Protein AF-A0A7I7UKV9-F1 (afdb_monomer_lite)

Foldseek 3Di:
DDPPPPPPDQDLVCQLVVLVVQWDDPDPQKIWGWDQDPVRDTDTDIDGNVRSVVVSVVSNVVVVVVVVVVD

Structure (mmCIF, N/CA/C/O backbone):
data_AF-A0A7I7UKV9-F1
#
_entry.id   AF-A0A7I7UKV9-F1
#
loop_
_atom_site.group_PDB
_atom_site.id
_atom_site.type_symbol
_atom_site.label_atom_id
_atom_site.label_alt_id
_atom_site.label_comp_id
_atom_site.label_asym_id
_atom_site.label_entity_id
_atom_site.label_seq_id
_atom_site.pdbx_PDB_ins_code
_atom_site.Cartn_x
_atom_site.Cartn_y
_atom_site.Cartn_z
_atom_site.occupancy
_atom_site.B_iso_or_equiv
_atom_site.auth_seq_id
_atom_site.auth_comp_id
_atom_site.auth_asym_id
_atom_site.auth_atom_id
_atom_site.pdbx_PDB_model_num
ATOM 1 N N . MET A 1 1 ? -13.203 -28.241 15.686 1.00 38.25 1 MET A N 1
ATOM 2 C CA . MET A 1 1 ? -12.122 -27.320 15.279 1.00 38.25 1 MET A CA 1
ATOM 3 C C . MET A 1 1 ? -12.548 -25.927 15.710 1.00 38.25 1 MET A C 1
ATOM 5 O O . MET A 1 1 ? -13.528 -25.427 15.176 1.00 38.25 1 MET A O 1
ATOM 9 N N . SER A 1 2 ? -11.941 -25.371 16.759 1.00 37.97 2 SER A N 1
ATOM 10 C CA . SER A 1 2 ? -12.257 -24.019 17.232 1.00 37.97 2 SER A CA 1
ATOM 11 C C . SER A 1 2 ? -11.538 -23.008 16.342 1.00 37.97 2 SER A C 1
ATOM 13 O O . SER A 1 2 ? -10.312 -22.935 16.376 1.00 37.97 2 SER A O 1
ATOM 15 N N . ASN A 1 3 ? -12.286 -22.240 15.550 1.00 41.47 3 ASN A N 1
ATOM 16 C CA . ASN A 1 3 ? -11.757 -21.040 14.909 1.00 41.47 3 ASN A CA 1
ATOM 17 C C . ASN A 1 3 ? -11.505 -20.008 16.011 1.00 41.47 3 ASN A C 1
ATOM 19 O O . ASN A 1 3 ? -12.421 -19.289 16.407 1.00 41.47 3 ASN A O 1
ATOM 23 N N . SER A 1 4 ? -10.288 -19.969 16.556 1.00 42.50 4 SER A N 1
ATOM 24 C CA . SER A 1 4 ? -9.866 -18.831 17.362 1.00 42.50 4 SER A CA 1
ATOM 25 C C . SER A 1 4 ? -9.758 -17.639 16.420 1.00 42.50 4 SER A C 1
ATOM 27 O O . SER A 1 4 ? -8.838 -17.556 15.607 1.00 42.50 4 SER A O 1
ATOM 29 N N . VAL A 1 5 ? -10.732 -16.736 16.490 1.00 49.03 5 VAL A N 1
ATOM 30 C CA . VAL A 1 5 ? -10.575 -15.392 15.945 1.00 49.03 5 VAL A CA 1
ATOM 31 C C . VAL A 1 5 ? -9.459 -14.762 16.770 1.00 49.03 5 VAL A C 1
ATOM 33 O O . VAL A 1 5 ? -9.663 -14.446 17.940 1.00 49.03 5 VAL A O 1
ATOM 36 N N . PHE A 1 6 ? -8.255 -14.683 16.208 1.00 46.50 6 PHE A N 1
ATOM 37 C CA . PHE A 1 6 ? -7.162 -13.939 16.818 1.00 46.50 6 PHE A CA 1
ATOM 38 C C . PHE A 1 6 ? -7.611 -12.478 16.880 1.00 46.50 6 PHE A C 1
ATOM 40 O O . PHE A 1 6 ? -7.661 -11.805 15.854 1.00 46.50 6 PHE A O 1
ATOM 47 N N . SER A 1 7 ? -8.000 -11.994 18.062 1.00 44.22 7 SER A N 1
ATOM 48 C CA . SER A 1 7 ? -8.253 -10.568 18.288 1.00 44.22 7 SER A CA 1
ATOM 49 C C . SER A 1 7 ? -6.940 -9.844 18.594 1.00 44.22 7 SER A C 1
ATOM 51 O O . SER A 1 7 ? -6.856 -9.063 19.541 1.00 44.22 7 SER A O 1
ATOM 53 N N . ASP A 1 8 ? -5.891 -10.137 17.828 1.00 53.22 8 ASP A N 1
ATOM 54 C CA . ASP A 1 8 ? -4.681 -9.332 17.870 1.00 53.22 8 ASP A CA 1
ATOM 55 C C . ASP A 1 8 ? -4.979 -8.058 17.082 1.00 53.22 8 ASP A C 1
ATOM 57 O O . ASP A 1 8 ? -4.969 -8.022 15.851 1.00 53.22 8 ASP A O 1
ATOM 61 N N . THR A 1 9 ? -5.351 -7.010 17.811 1.00 58.19 9 THR A N 1
ATOM 62 C CA . THR A 1 9 ? -5.434 -5.658 17.266 1.00 58.19 9 THR A CA 1
ATOM 63 C C . THR A 1 9 ? -4.064 -5.265 16.727 1.00 58.19 9 THR A C 1
ATOM 65 O O . THR A 1 9 ? -3.058 -5.418 17.422 1.00 58.19 9 THR A O 1
A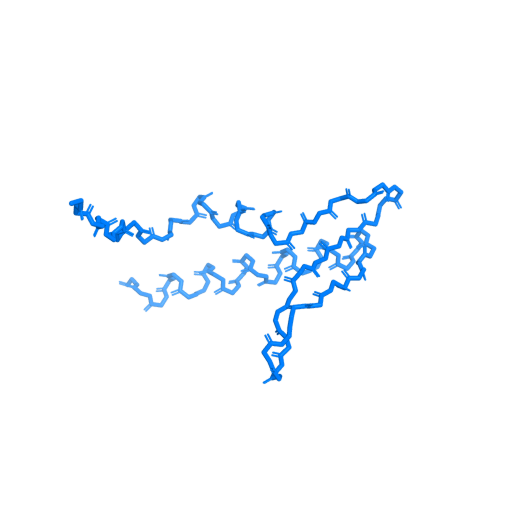TOM 68 N N . VAL A 1 10 ? -4.034 -4.758 15.495 1.00 57.31 10 VAL A N 1
ATOM 69 C CA . VAL A 1 10 ? -2.815 -4.316 14.807 1.00 57.31 10 VAL A CA 1
ATOM 70 C C . VAL A 1 10 ? -2.038 -3.333 15.687 1.00 57.31 10 VAL A C 1
ATOM 72 O O . VAL A 1 10 ? -2.579 -2.302 16.088 1.00 57.31 10 VAL A O 1
ATOM 75 N N . LYS A 1 11 ? -0.767 -3.630 15.983 1.00 64.44 11 LYS A N 1
ATOM 76 C CA . LYS A 1 11 ? 0.113 -2.725 16.738 1.00 64.44 11 LYS A CA 1
ATOM 77 C C . LYS A 1 11 ? 0.777 -1.712 15.805 1.00 64.44 11 LYS A C 1
ATOM 79 O O . LYS A 1 11 ? 0.953 -1.977 14.619 1.00 64.44 11 LYS A O 1
ATOM 84 N N . ARG A 1 12 ? 1.238 -0.574 16.346 1.00 60.25 12 ARG A N 1
ATOM 85 C CA . ARG A 1 12 ? 1.947 0.481 15.579 1.00 60.25 12 ARG A CA 1
ATOM 86 C C . ARG A 1 12 ? 3.115 -0.074 14.755 1.00 60.25 12 ARG A C 1
ATOM 88 O O . ARG A 1 12 ? 3.307 0.309 13.608 1.00 60.25 12 ARG A O 1
ATOM 95 N N . GLU A 1 13 ? 3.879 -0.992 15.335 1.00 62.00 13 GLU A N 1
ATOM 96 C CA . GLU A 1 13 ? 5.022 -1.658 14.696 1.00 62.00 13 GLU A CA 1
ATOM 97 C C . GLU A 1 13 ? 4.634 -2.601 13.545 1.00 62.00 13 GLU A C 1
ATOM 99 O O . GLU A 1 13 ? 5.420 -2.785 12.613 1.00 62.00 13 GLU A O 1
ATOM 104 N N . ASP A 1 14 ? 3.401 -3.115 13.554 1.00 63.34 14 ASP A N 1
ATOM 105 C CA . ASP A 1 14 ? 2.848 -3.979 12.508 1.00 63.34 14 ASP A CA 1
ATOM 106 C C . ASP A 1 14 ? 2.324 -3.184 11.305 1.00 63.34 14 ASP A C 1
ATOM 108 O O . ASP A 1 14 ? 2.092 -3.732 10.225 1.00 63.34 14 ASP A O 1
ATOM 112 N N . MET A 1 15 ? 2.192 -1.862 11.439 1.00 61.34 15 MET A N 1
ATOM 113 C CA . MET A 1 15 ? 1.589 -1.028 10.403 1.00 61.34 15 MET A CA 1
ATOM 114 C C . MET A 1 15 ? 2.420 -0.938 9.129 1.00 61.34 15 MET A C 1
ATOM 116 O O . MET A 1 15 ? 1.878 -1.006 8.023 1.00 61.34 15 MET A O 1
ATOM 120 N N . ARG A 1 16 ? 3.749 -0.898 9.272 1.00 59.12 16 ARG A N 1
ATOM 121 C CA . ARG A 1 16 ? 4.674 -0.990 8.132 1.00 59.12 16 ARG A CA 1
ATOM 122 C C . ARG A 1 16 ? 4.484 -2.293 7.349 1.00 59.12 16 ARG A C 1
ATOM 124 O O . ARG A 1 16 ? 4.655 -2.319 6.133 1.00 59.12 16 ARG A O 1
ATOM 131 N N . HIS A 1 17 ? 4.115 -3.374 8.042 1.00 61.19 17 HIS A N 1
ATOM 132 C CA . HIS A 1 17 ? 3.904 -4.685 7.440 1.00 61.19 17 HIS A CA 1
ATOM 133 C C . HIS A 1 17 ? 2.580 -4.746 6.672 1.00 61.19 17 HIS A C 1
ATOM 135 O O . HIS A 1 17 ? 2.508 -5.462 5.680 1.00 61.19 17 HIS A O 1
ATOM 141 N N . LEU A 1 18 ? 1.572 -3.951 7.046 1.00 63.16 18 LEU A N 1
ATOM 142 C CA . LEU A 1 18 ? 0.289 -3.882 6.338 1.00 63.16 18 LEU A CA 1
ATOM 143 C C . LEU A 1 18 ? 0.370 -3.117 5.013 1.00 63.16 18 LEU A C 1
ATOM 145 O O . LEU A 1 18 ? -0.164 -3.586 4.007 1.00 63.16 18 LEU A O 1
ATOM 149 N N . VAL A 1 19 ? 1.097 -1.997 4.970 1.00 62.56 19 VAL A N 1
ATOM 150 C CA . VAL A 1 19 ? 1.369 -1.294 3.702 1.00 62.56 19 VAL A CA 1
ATOM 151 C C . VAL A 1 19 ? 2.195 -2.189 2.778 1.00 62.56 19 VAL A C 1
ATOM 153 O O . VAL A 1 19 ? 1.806 -2.399 1.633 1.00 62.56 19 VAL A O 1
ATOM 156 N N . ALA A 1 20 ? 3.257 -2.813 3.302 1.00 59.88 20 ALA A N 1
ATOM 157 C CA . ALA A 1 20 ? 4.074 -3.759 2.547 1.00 59.88 20 ALA A CA 1
ATOM 158 C C . ALA A 1 20 ? 3.283 -4.991 2.068 1.00 59.88 20 ALA A C 1
ATOM 160 O O . ALA A 1 20 ? 3.483 -5.439 0.945 1.00 59.88 20 ALA A O 1
ATOM 161 N N . ALA A 1 21 ? 2.356 -5.524 2.870 1.00 61.53 21 ALA A N 1
ATOM 162 C CA . ALA A 1 21 ? 1.498 -6.644 2.470 1.00 61.53 21 ALA A CA 1
ATOM 163 C C . ALA A 1 21 ? 0.530 -6.270 1.336 1.00 61.53 21 ALA A C 1
ATOM 165 O O . ALA A 1 21 ? 0.133 -7.128 0.547 1.00 61.53 21 ALA A O 1
ATOM 166 N N . SER A 1 22 ? 0.172 -4.990 1.241 1.00 69.06 22 SER A N 1
ATOM 167 C CA . SER A 1 22 ? -0.726 -4.459 0.213 1.00 69.06 22 SER A CA 1
ATOM 168 C C . SER A 1 22 ? -0.002 -4.134 -1.099 1.00 69.06 22 SER A C 1
ATOM 170 O O . SER A 1 22 ? -0.658 -3.943 -2.125 1.00 69.06 22 SER A O 1
ATOM 172 N N . THR A 1 23 ? 1.336 -4.075 -1.085 1.00 73.38 23 THR A N 1
ATOM 173 C CA . THR A 1 23 ? 2.161 -3.625 -2.213 1.00 73.38 23 THR A CA 1
ATOM 174 C C . THR A 1 23 ? 3.205 -4.655 -2.634 1.00 73.38 23 THR A C 1
ATOM 176 O O . THR A 1 23 ? 4.053 -5.057 -1.845 1.00 73.38 23 THR A O 1
ATOM 179 N N . HIS A 1 24 ? 3.209 -5.036 -3.907 1.00 82.81 24 HIS A N 1
ATOM 180 C CA . HIS A 1 24 ? 4.175 -5.973 -4.471 1.00 82.81 24 HIS A CA 1
ATOM 181 C C . HIS A 1 24 ? 5.202 -5.248 -5.349 1.00 82.81 24 HIS A C 1
ATOM 183 O O . HIS A 1 24 ? 4.822 -4.550 -6.285 1.00 82.81 24 HIS A O 1
ATOM 189 N N . TYR A 1 25 ? 6.501 -5.405 -5.081 1.00 83.25 25 TYR A N 1
ATOM 190 C CA . TYR A 1 25 ? 7.547 -4.828 -5.932 1.00 83.25 25 TYR A CA 1
ATOM 191 C C . TYR A 1 25 ? 7.696 -5.636 -7.226 1.00 83.25 25 TYR A C 1
ATOM 193 O O . TYR A 1 25 ? 7.979 -6.830 -7.182 1.00 83.25 25 TYR A O 1
ATOM 201 N N . LEU A 1 26 ? 7.523 -4.979 -8.375 1.00 86.56 26 LEU A N 1
ATOM 202 C CA . LEU A 1 26 ? 7.572 -5.605 -9.701 1.00 86.56 26 LEU A CA 1
ATOM 203 C C . LEU A 1 26 ? 8.926 -5.436 -10.410 1.00 86.56 26 LEU A C 1
ATOM 205 O O . LEU A 1 26 ? 9.122 -5.992 -11.489 1.00 86.56 26 LEU A O 1
ATOM 209 N N . GLY A 1 27 ? 9.862 -4.687 -9.820 1.00 84.31 27 GLY A N 1
ATOM 210 C CA . GLY A 1 27 ? 11.123 -4.308 -10.463 1.00 84.31 27 GLY A CA 1
ATOM 211 C C . GLY A 1 27 ? 11.085 -2.896 -11.051 1.00 84.31 27 GLY A C 1
ATOM 212 O O . GLY A 1 27 ? 10.028 -2.284 -11.172 1.00 84.31 27 GLY A O 1
ATOM 213 N N . HIS A 1 28 ? 12.257 -2.361 -11.406 1.00 90.00 28 HIS A N 1
ATOM 214 C CA . HIS A 1 28 ? 12.409 -1.045 -12.047 1.00 90.00 28 HIS A CA 1
ATOM 215 C C . HIS A 1 28 ? 11.695 0.111 -11.327 1.00 90.00 28 HIS A C 1
ATOM 217 O O . HIS A 1 28 ? 11.162 1.005 -11.978 1.00 90.00 28 HIS A O 1
ATOM 223 N N . ASN A 1 29 ? 11.694 0.110 -9.990 1.00 86.31 29 ASN A N 1
ATOM 224 C CA . ASN A 1 29 ? 10.992 1.116 -9.182 1.00 86.31 29 ASN A CA 1
ATOM 225 C C . ASN A 1 29 ? 9.468 1.159 -9.408 1.00 86.31 29 ASN A C 1
ATOM 227 O O . ASN A 1 29 ? 8.849 2.190 -9.149 1.00 86.31 29 ASN A O 1
ATOM 231 N N . ILE A 1 30 ? 8.870 0.053 -9.863 1.00 88.25 30 ILE A N 1
ATOM 232 C CA . ILE A 1 30 ? 7.423 -0.109 -10.010 1.00 88.25 30 ILE A CA 1
ATOM 233 C C . ILE A 1 30 ? 6.885 -1.039 -8.923 1.00 88.25 30 ILE A C 1
ATOM 235 O O . ILE A 1 30 ? 7.437 -2.108 -8.648 1.00 88.25 30 ILE A O 1
ATOM 239 N N . TYR A 1 31 ? 5.765 -0.636 -8.334 1.00 88.12 31 TYR A N 1
ATOM 240 C CA . TYR A 1 31 ? 5.076 -1.332 -7.256 1.00 88.12 31 TYR A CA 1
ATOM 241 C C . TYR A 1 31 ? 3.613 -1.551 -7.650 1.00 88.12 31 TYR A C 1
ATOM 243 O O . TYR A 1 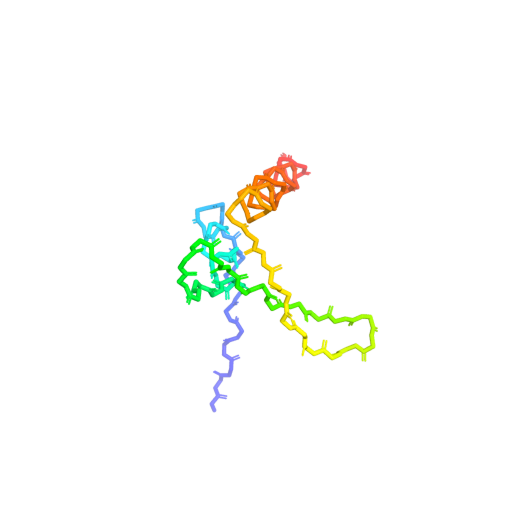31 ? 2.989 -0.670 -8.231 1.00 88.12 31 TYR A O 1
ATOM 251 N N . ALA A 1 32 ? 3.046 -2.713 -7.341 1.00 88.62 32 ALA A N 1
ATOM 252 C CA . ALA A 1 32 ? 1.632 -3.011 -7.534 1.00 88.62 32 ALA A CA 1
ATOM 253 C C . ALA A 1 32 ? 0.895 -2.953 -6.198 1.00 88.62 32 ALA A C 1
ATOM 255 O O . ALA A 1 32 ? 1.146 -3.775 -5.323 1.00 88.62 32 ALA A O 1
ATOM 256 N N . LEU A 1 33 ? -0.028 -2.010 -6.054 1.00 86.62 33 LEU A N 1
ATOM 257 C CA . LEU A 1 33 ? -0.926 -1.899 -4.913 1.00 86.62 33 LEU A CA 1
ATOM 258 C C . LEU A 1 33 ? -2.229 -2.642 -5.211 1.00 86.62 33 LEU A C 1
ATOM 260 O O . LEU A 1 33 ? -2.916 -2.315 -6.181 1.00 86.62 33 LEU A O 1
ATOM 264 N N . ARG A 1 34 ? -2.594 -3.611 -4.371 1.00 85.38 34 ARG A N 1
ATOM 265 C CA . ARG A 1 34 ? -3.882 -4.301 -4.487 1.00 85.38 34 ARG A CA 1
ATOM 266 C C . ARG A 1 34 ? -4.949 -3.571 -3.676 1.00 85.38 34 ARG A C 1
ATOM 268 O O . ARG A 1 34 ? -4.838 -3.477 -2.459 1.00 85.38 34 ARG A O 1
ATOM 275 N N . CYS A 1 35 ? -6.002 -3.104 -4.338 1.00 81.06 35 CYS A N 1
ATOM 276 C CA . CYS A 1 35 ? -7.125 -2.410 -3.708 1.00 81.06 35 CYS A CA 1
ATOM 277 C C . CYS A 1 35 ? -8.449 -3.086 -4.049 1.00 81.06 35 CYS A C 1
ATOM 279 O O . CYS A 1 35 ? -8.611 -3.632 -5.140 1.00 81.06 35 CYS A O 1
ATOM 281 N N . GLN A 1 36 ? -9.410 -2.999 -3.134 1.00 79.44 36 GLN A N 1
ATOM 282 C CA . GLN A 1 36 ? -10.799 -3.325 -3.424 1.00 79.44 36 GLN A CA 1
ATOM 283 C C . GLN A 1 36 ? -11.512 -2.072 -3.948 1.00 79.44 36 GLN A C 1
ATOM 285 O O . GLN A 1 36 ? -11.459 -1.024 -3.305 1.00 79.44 36 GLN A O 1
ATOM 290 N N . SER A 1 37 ? -12.145 -2.150 -5.116 1.00 75.44 37 SER A N 1
ATOM 291 C CA . SER A 1 37 ? -12.974 -1.069 -5.651 1.00 75.44 37 SER A CA 1
ATOM 292 C C . SER A 1 37 ? -14.347 -1.025 -4.979 1.00 75.44 37 SER A C 1
ATOM 294 O O . SER A 1 37 ? -14.748 -1.942 -4.266 1.00 75.44 37 SER A O 1
ATOM 296 N N . ALA A 1 38 ? -15.083 0.066 -5.202 1.00 74.00 38 ALA A N 1
ATOM 297 C CA . ALA A 1 38 ? -16.404 0.288 -4.606 1.00 74.00 38 ALA A CA 1
ATOM 298 C C . ALA A 1 38 ? -17.453 -0.773 -4.999 1.00 74.00 38 ALA A C 1
ATOM 300 O O . ALA A 1 38 ? -18.432 -0.969 -4.287 1.00 74.00 38 ALA A O 1
ATOM 301 N N . ASP A 1 39 ? -17.240 -1.462 -6.119 1.00 84.31 39 ASP A N 1
ATOM 302 C CA . ASP A 1 39 ? -18.037 -2.597 -6.603 1.00 84.31 39 ASP A CA 1
ATOM 303 C C . ASP A 1 39 ? -17.612 -3.947 -5.983 1.00 84.31 39 ASP A C 1
ATOM 305 O O . ASP A 1 39 ? -18.204 -4.981 -6.283 1.0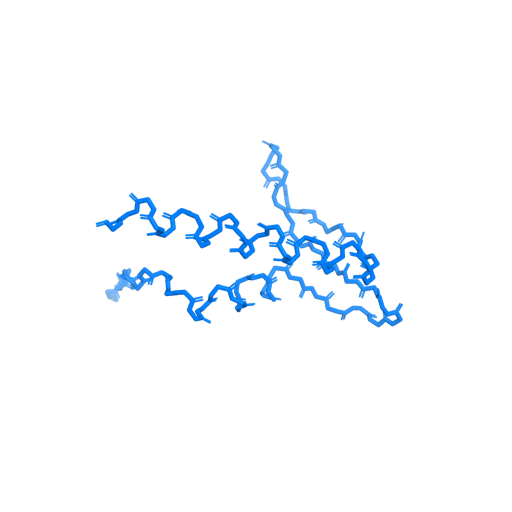0 84.31 39 ASP A O 1
ATOM 309 N N . GLY A 1 40 ? -16.610 -3.948 -5.098 1.00 74.75 40 GLY A N 1
ATOM 310 C CA . GLY A 1 40 ? -16.106 -5.128 -4.402 1.00 74.75 40 GLY A CA 1
ATOM 311 C C . GLY A 1 40 ? -15.011 -5.897 -5.145 1.00 74.75 40 GLY A C 1
ATOM 312 O O . GLY A 1 40 ? -14.461 -6.841 -4.570 1.00 74.75 40 GLY A O 1
ATOM 313 N N . GLU A 1 41 ? -14.652 -5.510 -6.373 1.00 80.69 41 GLU A N 1
ATOM 314 C CA . GLU A 1 41 ? -13.596 -6.179 -7.137 1.00 80.69 41 GLU A CA 1
ATOM 315 C C . GLU A 1 41 ? -12.193 -5.858 -6.610 1.00 80.69 41 GLU A C 1
ATOM 317 O O . GLU A 1 41 ? -11.910 -4.750 -6.164 1.00 80.69 41 GLU A O 1
ATOM 322 N N . LEU A 1 42 ? -11.269 -6.819 -6.703 1.00 81.19 42 LEU A N 1
ATOM 323 C CA . LEU A 1 42 ? -9.858 -6.582 -6.394 1.00 81.19 42 LEU A CA 1
ATOM 324 C C . LEU A 1 42 ? -9.103 -6.156 -7.654 1.00 81.19 42 LEU A C 1
ATOM 326 O O . LEU A 1 42 ? -9.015 -6.919 -8.616 1.00 81.19 42 LEU A O 1
ATOM 330 N N . ARG A 1 43 ? -8.492 -4.973 -7.616 1.00 81.75 43 ARG A N 1
ATOM 331 C CA . ARG A 1 43 ? -7.713 -4.390 -8.714 1.00 81.75 43 ARG A CA 1
ATOM 332 C C . ARG A 1 43 ? -6.283 -4.109 -8.272 1.00 81.75 43 ARG A C 1
ATOM 334 O O . ARG A 1 43 ? -6.037 -3.798 -7.109 1.00 81.75 43 ARG A O 1
ATOM 341 N N . ASN A 1 44 ? -5.346 -4.217 -9.210 1.00 85.75 44 ASN A N 1
ATOM 342 C CA . ASN A 1 44 ? -3.948 -3.856 -8.992 1.00 85.75 44 ASN A CA 1
ATOM 343 C C . ASN A 1 44 ? -3.665 -2.508 -9.658 1.00 85.75 44 ASN A C 1
ATOM 345 O O . ASN A 1 44 ? -3.878 -2.359 -10.861 1.00 85.75 44 ASN A O 1
ATOM 349 N N . TYR A 1 45 ? -3.159 -1.554 -8.886 1.00 85.75 45 TYR A N 1
ATOM 350 C CA . TYR A 1 45 ? -2.717 -0.246 -9.356 1.00 85.75 45 TYR A CA 1
ATOM 351 C C . TYR A 1 45 ? -1.195 -0.211 -9.396 1.00 85.75 45 TYR A C 1
ATOM 353 O O . TYR A 1 45 ? -0.542 -0.637 -8.446 1.00 85.75 45 TYR A O 1
ATOM 361 N N . LEU A 1 46 ? -0.627 0.286 -10.493 1.00 90.00 46 LEU A N 1
ATOM 362 C CA . LEU A 1 46 ? 0.817 0.459 -10.615 1.00 90.00 46 LEU A CA 1
ATOM 363 C C . LEU A 1 46 ? 1.221 1.820 -10.054 1.00 90.00 46 LEU A C 1
ATOM 365 O O . LEU A 1 46 ? 0.629 2.839 -10.398 1.00 90.00 46 LEU A O 1
ATOM 369 N N . LEU A 1 47 ? 2.241 1.814 -9.208 1.00 88.00 47 LEU A N 1
ATOM 370 C CA . LEU A 1 47 ? 2.843 2.985 -8.594 1.00 88.00 47 LEU A CA 1
ATOM 371 C C . LEU A 1 47 ? 4.310 3.042 -9.005 1.00 88.00 47 LEU A C 1
ATOM 373 O O . LEU A 1 47 ? 5.010 2.029 -8.964 1.00 88.00 47 LEU A O 1
ATOM 377 N N . ASP A 1 48 ? 4.781 4.227 -9.367 1.00 91.50 48 ASP A N 1
ATOM 378 C CA . ASP A 1 48 ? 6.212 4.501 -9.395 1.00 91.50 48 ASP A CA 1
ATOM 379 C C . ASP A 1 48 ? 6.748 4.723 -7.967 1.00 91.50 48 ASP A C 1
ATOM 381 O O . ASP A 1 48 ? 5.985 4.843 -7.003 1.00 91.50 48 ASP A O 1
ATOM 385 N N . ALA A 1 49 ? 8.075 4.752 -7.811 1.00 84.56 49 ALA A N 1
ATOM 386 C CA . ALA A 1 49 ? 8.704 4.932 -6.501 1.00 84.56 49 ALA A CA 1
ATOM 387 C C . ALA A 1 49 ? 8.254 6.210 -5.760 1.00 84.56 49 ALA A C 1
ATOM 389 O O . ALA A 1 49 ? 7.940 6.097 -4.575 1.00 84.56 49 ALA A O 1
ATOM 390 N N . PRO A 1 50 ? 8.169 7.399 -6.396 1.00 89.94 50 PRO A N 1
ATOM 391 C CA . PRO A 1 50 ? 7.659 8.593 -5.721 1.00 89.94 50 PRO A CA 1
ATOM 392 C C . PRO A 1 50 ? 6.214 8.446 -5.230 1.00 89.94 50 PRO A C 1
ATOM 394 O O . PRO A 1 50 ? 5.918 8.815 -4.094 1.00 89.94 50 PRO A O 1
ATOM 397 N N . SER A 1 51 ? 5.320 7.880 -6.048 1.00 86.12 51 SER A N 1
ATOM 398 C CA . SER A 1 51 ? 3.914 7.686 -5.670 1.00 86.12 51 SER A CA 1
ATOM 399 C C . SER A 1 51 ? 3.767 6.665 -4.546 1.00 86.12 51 SER A C 1
ATOM 401 O O . SER A 1 51 ? 2.969 6.864 -3.629 1.00 86.12 51 SER A O 1
ATOM 403 N N . PHE A 1 52 ? 4.557 5.590 -4.587 1.00 85.38 52 PHE A N 1
ATOM 404 C CA . PHE A 1 52 ? 4.617 4.603 -3.513 1.00 85.38 52 PHE A CA 1
ATOM 405 C C . PHE A 1 52 ? 5.065 5.238 -2.190 1.00 85.38 52 PHE A C 1
ATOM 407 O O . PHE A 1 52 ? 4.411 5.052 -1.166 1.00 85.38 52 PHE A O 1
ATOM 414 N N . GLU A 1 53 ? 6.136 6.032 -2.211 1.00 84.19 53 GLU A N 1
ATOM 415 C CA . GLU A 1 53 ? 6.675 6.669 -1.007 1.00 84.19 53 GLU A CA 1
ATOM 416 C C . GLU A 1 53 ? 5.713 7.707 -0.413 1.00 84.19 53 GLU A C 1
ATOM 418 O O . GLU A 1 53 ? 5.546 7.805 0.809 1.00 84.19 53 GLU A O 1
ATOM 423 N N . HIS A 1 54 ? 5.016 8.445 -1.279 1.00 86.62 54 HIS A N 1
ATOM 424 C CA . HIS A 1 54 ? 3.968 9.363 -0.855 1.00 86.62 54 HIS A CA 1
ATOM 425 C C . HIS A 1 54 ? 2.806 8.623 -0.179 1.00 86.62 54 HIS A C 1
ATOM 427 O O . HIS A 1 54 ? 2.410 8.983 0.932 1.00 86.62 54 HIS A O 1
ATOM 433 N N . LEU A 1 55 ? 2.306 7.548 -0.800 1.00 83.50 55 LEU A N 1
ATOM 434 C CA . LEU A 1 55 ? 1.243 6.717 -0.231 1.00 83.50 55 LEU A CA 1
ATOM 435 C C . LEU A 1 55 ? 1.654 6.127 1.123 1.00 83.50 55 LEU A C 1
ATOM 437 O O . LEU A 1 55 ? 0.879 6.187 2.076 1.00 83.50 55 LEU A O 1
ATOM 441 N N . ARG A 1 56 ? 2.880 5.600 1.223 1.00 81.38 56 ARG A N 1
ATOM 442 C CA . ARG A 1 56 ? 3.440 5.059 2.468 1.00 81.38 56 ARG A CA 1
ATOM 443 C C . ARG A 1 56 ? 3.377 6.095 3.591 1.00 81.38 56 ARG A C 1
ATOM 445 O O . ARG A 1 56 ? 2.850 5.806 4.662 1.00 81.38 56 ARG A O 1
ATOM 452 N N . THR A 1 57 ? 3.836 7.313 3.314 1.00 84.00 57 THR A N 1
ATOM 453 C CA . THR A 1 57 ? 3.854 8.421 4.282 1.00 84.00 57 THR A CA 1
ATOM 454 C C . THR A 1 57 ? 2.443 8.842 4.704 1.00 84.00 57 THR A C 1
ATOM 456 O O . THR A 1 57 ? 2.197 9.084 5.887 1.00 84.00 57 THR A O 1
ATOM 459 N N . MET A 1 58 ? 1.501 8.916 3.756 1.00 84.25 58 MET A N 1
ATOM 460 C CA . MET A 1 58 ? 0.102 9.246 4.047 1.00 84.25 58 MET A CA 1
ATOM 461 C C . MET A 1 58 ? -0.550 8.206 4.956 1.00 84.25 58 MET A C 1
ATOM 463 O O . MET A 1 58 ? -1.192 8.574 5.940 1.00 84.25 58 MET A O 1
ATOM 467 N N . VAL A 1 59 ? -0.379 6.918 4.642 1.00 79.88 59 VAL A N 1
ATOM 468 C CA . VAL A 1 59 ? -0.956 5.827 5.437 1.00 79.88 59 VAL A CA 1
ATOM 469 C C . VAL A 1 59 ? -0.353 5.815 6.838 1.00 79.88 59 VAL A C 1
ATOM 471 O O . VAL A 1 59 ? -1.100 5.788 7.810 1.00 79.88 59 VAL A O 1
ATOM 474 N N . GLU A 1 60 ? 0.971 5.918 6.968 1.00 78.25 60 GLU A N 1
ATOM 475 C CA . GLU A 1 60 ? 1.631 6.005 8.278 1.00 78.25 60 GLU A CA 1
ATOM 476 C C . GLU A 1 60 ? 1.116 7.185 9.108 1.00 78.25 60 GLU A C 1
ATOM 478 O O . GLU A 1 60 ? 0.801 7.017 10.285 1.00 78.25 60 GLU A O 1
ATOM 483 N N . SER A 1 61 ? 0.963 8.359 8.492 1.00 80.12 61 SER A N 1
ATOM 484 C CA . SER A 1 61 ? 0.480 9.561 9.180 1.00 80.12 61 SER A CA 1
ATOM 485 C C . SER A 1 61 ? -0.970 9.417 9.651 1.00 80.12 61 SER A C 1
ATOM 487 O O . SER A 1 61 ? -1.281 9.760 10.790 1.00 80.12 61 SER A O 1
ATOM 489 N N . ALA A 1 62 ? -1.852 8.872 8.804 1.00 76.38 62 ALA A N 1
ATOM 490 C CA . ALA A 1 62 ? -3.255 8.634 9.147 1.00 76.38 62 ALA A CA 1
AT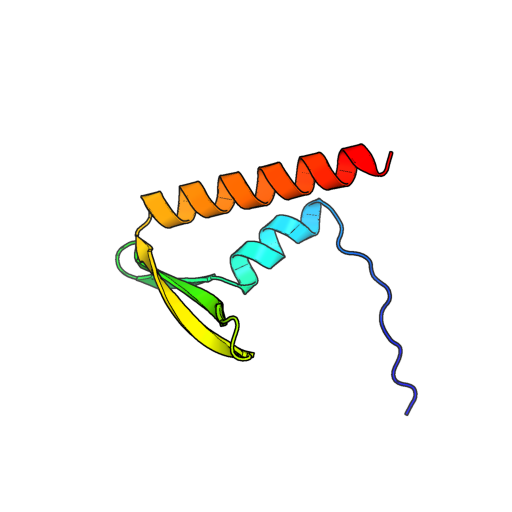OM 491 C C . ALA A 1 62 ? -3.406 7.621 10.291 1.00 76.38 62 ALA A C 1
ATOM 493 O O . ALA A 1 62 ? -4.245 7.790 11.173 1.00 76.38 62 ALA A O 1
ATOM 494 N N . LEU A 1 63 ? -2.567 6.584 10.297 1.00 72.25 63 LEU A N 1
ATOM 495 C CA . LEU A 1 63 ? -2.559 5.571 11.347 1.00 72.25 63 LEU A CA 1
ATOM 496 C C . LEU A 1 63 ? -2.034 6.125 12.670 1.00 72.25 63 LEU A C 1
ATOM 498 O O . LEU A 1 63 ? -2.626 5.859 13.708 1.00 72.25 63 LEU A O 1
ATOM 502 N N . ILE A 1 64 ? -0.953 6.911 12.644 1.00 76.19 64 ILE A N 1
ATOM 503 C CA . ILE A 1 64 ? -0.426 7.573 13.844 1.00 76.19 64 ILE A CA 1
ATOM 504 C C . ILE A 1 64 ? -1.492 8.482 14.460 1.00 76.19 64 ILE A C 1
ATOM 506 O O . ILE A 1 64 ? -1.767 8.335 15.647 1.00 76.19 64 ILE A O 1
ATOM 510 N N . ALA A 1 65 ? -2.132 9.338 13.656 1.00 75.12 65 ALA A N 1
ATOM 511 C CA . ALA A 1 65 ? -3.194 10.225 14.125 1.00 75.12 65 ALA A CA 1
ATOM 512 C C . ALA A 1 65 ? -4.380 9.447 14.722 1.00 75.12 65 ALA A C 1
ATOM 514 O O . ALA A 1 65 ? -4.821 9.748 15.825 1.00 75.12 65 ALA A O 1
ATOM 515 N N . GLY A 1 66 ? -4.842 8.391 14.042 1.00 69.81 66 GLY A N 1
ATOM 516 C CA . GLY A 1 66 ? -5.934 7.555 14.548 1.00 69.81 66 GLY A CA 1
ATOM 517 C C . GLY A 1 66 ? -5.589 6.780 15.825 1.00 69.81 66 GLY A C 1
ATOM 518 O O . GLY A 1 66 ? -6.484 6.459 16.599 1.00 69.81 66 GLY A O 1
ATOM 519 N N . MET A 1 67 ? -4.310 6.473 16.067 1.00 72.62 67 MET A N 1
ATOM 520 C CA . MET A 1 67 ? -3.863 5.873 17.328 1.00 72.62 67 MET A CA 1
ATOM 521 C C . MET A 1 67 ? -3.832 6.880 18.478 1.00 72.62 67 MET A C 1
ATOM 523 O O . MET A 1 67 ? -4.155 6.504 19.601 1.00 72.62 67 MET A O 1
ATOM 527 N N . ASP A 1 68 ? -3.438 8.123 18.208 1.00 69.81 68 ASP A N 1
ATOM 528 C CA . ASP A 1 68 ? -3.384 9.175 19.225 1.00 69.81 68 ASP A CA 1
ATOM 529 C C . ASP A 1 68 ? -4.808 9.603 19.657 1.00 69.81 68 ASP A C 1
ATOM 531 O O . ASP A 1 68 ? -5.033 9.890 20.829 1.00 69.81 68 ASP A O 1
ATOM 535 N N . ASP A 1 69 ? -5.803 9.535 18.761 1.00 59.41 69 ASP A N 1
ATOM 536 C CA . ASP A 1 69 ? -7.229 9.752 19.088 1.00 59.41 69 ASP A CA 1
ATOM 537 C C . ASP A 1 69 ? -7.819 8.690 20.046 1.00 59.41 69 ASP A C 1
ATOM 539 O O . ASP A 1 69 ? -8.892 8.888 20.620 1.00 59.41 69 ASP A O 1
ATOM 543 N N . LEU A 1 70 ? -7.149 7.542 20.209 1.00 53.97 70 LEU A N 1
ATOM 544 C CA . LEU A 1 70 ? -7.575 6.441 21.084 1.00 53.97 70 LEU A CA 1
ATOM 545 C C . LEU A 1 70 ? -6.922 6.483 22.480 1.00 53.97 7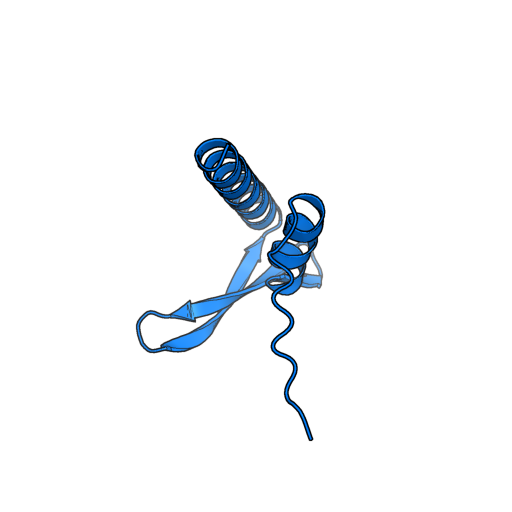0 LEU A C 1
ATOM 547 O O . LEU A 1 70 ? -7.228 5.613 23.303 1.00 53.97 70 LEU A O 1
ATOM 551 N N . SER A 1 71 ? -6.023 7.442 22.735 1.00 51.50 71 SER A N 1
ATOM 552 C CA . SER A 1 71 ? -5.303 7.631 24.010 1.00 51.50 71 SER A CA 1
ATOM 553 C C . SER A 1 71 ? -5.848 8.781 24.848 1.00 51.50 71 SER A C 1
ATOM 555 O O . SER A 1 71 ? -5.857 8.621 26.090 1.00 51.50 71 SER A O 1
#

Secondary structure (DSSP, 8-state):
--------PPPGGGHHHHHHHHEEEEETTEEEEEEE-TTS-EEEEEEEHHHHHHHHHHHHHHHHHHHHTT-

Radius of gyration: 14.93 Å; chains: 1; bounding box: 30×38×36 Å

Sequence (71 aa):
MSNSVFSDTVKRED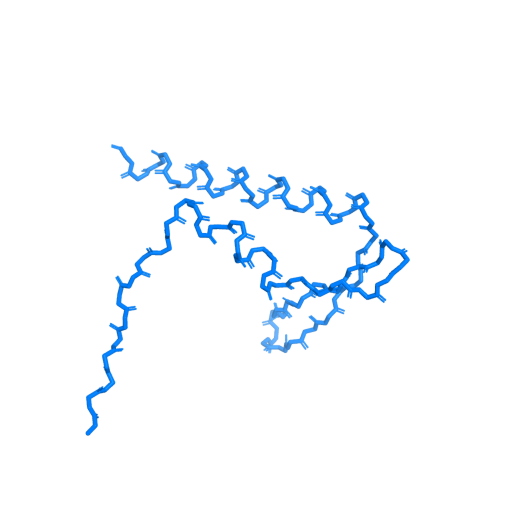MRHLVAASTHYLGHNIYALRCQSADGELRNYLLDAPSFEHLRTMVESALIAGMDDLS

pLDDT: mean 72.66, std 14.57, range [37.97, 91.5]

Organism: Mycolicibacterium pulveris (NCBI:txid36813)